Protein AF-A0A816H268-F1 (afdb_monomer_lite)

pLDDT: mean 86.26, std 14.84, range [37.56, 97.56]

Sequence (170 aa):
IVTIKHPSLVTYEQLYNDHSATLQCPCSQISISYEKFLNITYILHQVCTSDFVSPKWLTYLSSFDPTLVPSWTETPFSRDFRTIGASYFQFLATFCSLSQININNALNVFINTKFINDHVLPPSLFAQQTQAMIESFIDSTKNNFARTLDWIHITFTTSYFLIGRNINFL

Foldseek 3Di:
DDDDPPDDPVRVVVCCVVPVPPDFAFDPDQKDFLLVPDDDDDDADVCLVDPLLPPVNLVVLVPDDCVPPPVVQPDPPNPPCSQQVSVVSPVVNVLSVLLVVLLVVLVVVRRRDMDGHGTDDDPVVVVVVVVVSVVCSVVCSVVVVVVVVVVVLVVVVVDPPPVPRPPPDD

Radius of gyration: 26.91 Å; chains: 1; bounding box: 54×31×84 Å

Structure (mmCIF, N/CA/C/O backbone):
data_AF-A0A816H268-F1
#
_entry.id   AF-A0A816H268-F1
#
loop_
_atom_site.group_PDB
_atom_site.id
_atom_site.type_symbol
_atom_site.label_atom_id
_atom_site.label_alt_id
_atom_site.label_comp_id
_atom_site.label_asym_id
_atom_site.label_entity_id
_atom_site.label_seq_id
_atom_site.pdbx_PDB_ins_code
_atom_site.Cartn_x
_atom_site.Cartn_y
_atom_site.Cartn_z
_atom_site.occupancy
_atom_site.B_iso_or_equiv
_atom_site.auth_seq_id
_atom_site.auth_comp_id
_atom_site.auth_asym_id
_atom_site.auth_atom_id
_atom_site.pdbx_PDB_model_num
ATOM 1 N N . ILE A 1 1 ? -24.330 2.494 42.072 1.00 79.44 1 ILE A N 1
ATOM 2 C CA . ILE A 1 1 ? -23.418 2.270 40.925 1.00 79.44 1 ILE A CA 1
ATOM 3 C C . ILE A 1 1 ? -23.105 0.782 40.901 1.00 79.44 1 ILE A C 1
ATOM 5 O O . ILE A 1 1 ? -22.662 0.273 41.923 1.00 79.44 1 ILE A O 1
ATOM 9 N N . VAL A 1 2 ? -23.427 0.087 39.809 1.00 88.12 2 VAL A N 1
ATOM 10 C CA . VAL A 1 2 ? -23.103 -1.338 39.627 1.00 88.12 2 VAL A CA 1
ATOM 11 C C . VAL A 1 2 ? -21.850 -1.416 38.762 1.00 88.12 2 VAL A C 1
ATOM 13 O O . VAL A 1 2 ? -21.796 -0.773 37.718 1.00 88.12 2 VAL A O 1
ATOM 16 N N . THR A 1 3 ? -20.851 -2.185 39.193 1.00 92.19 3 THR A N 1
ATOM 17 C CA . THR A 1 3 ? -19.575 -2.330 38.480 1.00 92.19 3 THR A CA 1
ATOM 18 C C . THR A 1 3 ? -19.316 -3.801 38.198 1.00 92.19 3 THR A C 1
ATOM 20 O O . THR A 1 3 ? -19.272 -4.611 39.122 1.00 92.19 3 THR A O 1
ATOM 23 N N . ILE A 1 4 ? -19.096 -4.136 36.928 1.00 92.88 4 ILE A N 1
ATOM 24 C CA . ILE A 1 4 ? -18.739 -5.486 36.481 1.00 92.88 4 ILE A CA 1
ATOM 25 C C . ILE A 1 4 ? -17.270 -5.470 36.062 1.00 92.88 4 ILE A C 1
ATOM 27 O O . ILE A 1 4 ? -16.868 -4.666 35.224 1.00 92.88 4 ILE A O 1
ATOM 31 N N . LYS A 1 5 ? -16.450 -6.335 36.667 1.00 93.12 5 LYS A N 1
ATOM 32 C CA . LYS A 1 5 ? -15.020 -6.441 36.345 1.00 93.12 5 LYS A CA 1
ATOM 33 C C . LYS A 1 5 ? -14.812 -7.436 35.207 1.00 93.12 5 LYS A C 1
ATOM 35 O O . LYS A 1 5 ? -15.373 -8.524 35.264 1.00 93.12 5 LYS A O 1
ATOM 40 N N . HIS A 1 6 ? -13.981 -7.071 34.228 1.00 91.25 6 HIS A N 1
ATOM 41 C CA . HIS A 1 6 ? -13.628 -7.904 33.068 1.00 91.25 6 HIS A CA 1
ATOM 42 C C . HIS A 1 6 ? -14.851 -8.570 32.397 1.00 91.25 6 HIS A C 1
ATOM 44 O O . HIS A 1 6 ? -14.918 -9.799 32.338 1.00 91.25 6 HIS A O 1
ATOM 50 N N . PRO A 1 7 ? -15.848 -7.785 31.938 1.00 93.62 7 PRO A N 1
ATOM 51 C CA . PRO A 1 7 ? -17.033 -8.345 31.298 1.00 93.62 7 PRO A CA 1
ATOM 52 C C . PRO A 1 7 ? -16.656 -9.105 30.022 1.00 93.62 7 PRO A C 1
ATOM 54 O O . PRO A 1 7 ? -15.714 -8.740 29.317 1.00 93.62 7 PRO A O 1
ATOM 57 N N . SER A 1 8 ? -17.422 -10.149 29.704 1.00 94.62 8 SER A N 1
ATOM 58 C CA . SER A 1 8 ? -17.350 -10.770 28.379 1.00 94.62 8 SER A CA 1
ATOM 59 C C . SER A 1 8 ? -17.853 -9.797 27.306 1.00 94.62 8 SER A C 1
ATOM 61 O O . SER A 1 8 ? -18.624 -8.884 27.615 1.00 94.62 8 SER A O 1
ATOM 63 N N . LEU A 1 9 ? -17.475 -10.017 26.041 1.00 91.94 9 LEU A N 1
ATOM 64 C CA . LEU A 1 9 ? -17.989 -9.221 24.920 1.00 91.94 9 LEU A CA 1
ATOM 65 C C . LEU A 1 9 ? -19.526 -9.231 24.882 1.00 91.94 9 LEU A C 1
ATOM 67 O O . LEU A 1 9 ? -20.139 -8.175 24.794 1.00 91.94 9 LEU A O 1
ATOM 71 N N . VAL A 1 10 ? -20.141 -10.402 25.075 1.00 94.62 10 VAL A N 1
ATOM 72 C CA . VAL A 1 10 ? -21.606 -10.562 25.102 1.00 94.62 10 VAL A CA 1
ATOM 73 C C . VAL A 1 10 ? -22.241 -9.737 26.226 1.00 94.62 10 VAL A C 1
ATOM 75 O O . VAL A 1 10 ? -23.259 -9.084 26.021 1.00 94.62 10 VAL A O 1
ATOM 78 N N . THR A 1 11 ? -21.629 -9.723 27.415 1.00 94.69 11 THR A N 1
ATOM 79 C CA . THR A 1 11 ? -22.107 -8.911 28.547 1.00 94.69 11 THR A CA 1
ATOM 80 C C . THR A 1 11 ? -22.015 -7.417 28.240 1.00 94.69 11 THR A C 1
ATOM 82 O O . THR A 1 11 ? -22.936 -6.672 28.565 1.00 94.69 11 THR A O 1
ATOM 85 N N . TYR A 1 12 ? -20.920 -6.973 27.617 1.00 93.75 12 TYR A N 1
ATOM 86 C CA . TYR A 1 12 ? -20.774 -5.584 27.183 1.00 93.75 12 TYR A CA 1
ATOM 87 C C . TYR A 1 12 ? -21.839 -5.208 26.148 1.00 93.75 12 TYR A C 1
ATOM 89 O O . TYR A 1 12 ? -22.497 -4.188 26.315 1.00 93.75 12 TYR A O 1
ATOM 97 N N . GLU A 1 13 ? -22.048 -6.038 25.125 1.00 93.25 13 GLU A N 1
ATOM 98 C CA . GLU A 1 13 ? -23.026 -5.783 24.062 1.00 93.25 13 GLU A CA 1
ATOM 99 C C . GLU A 1 13 ? -24.454 -5.681 24.611 1.00 93.25 13 GLU A C 1
ATOM 101 O O . GLU A 1 13 ? -25.184 -4.759 24.254 1.00 93.25 13 GLU A O 1
ATOM 106 N N . GLN A 1 14 ? -24.836 -6.571 25.532 1.00 93.94 14 GLN A N 1
ATOM 107 C CA . GLN A 1 14 ? -26.131 -6.509 26.218 1.00 93.94 14 GLN A CA 1
ATOM 108 C C . GLN A 1 14 ? -26.300 -5.196 26.991 1.00 93.94 14 GLN A C 1
ATOM 110 O O . GLN A 1 14 ? -27.265 -4.467 26.776 1.00 93.94 14 GLN A O 1
AT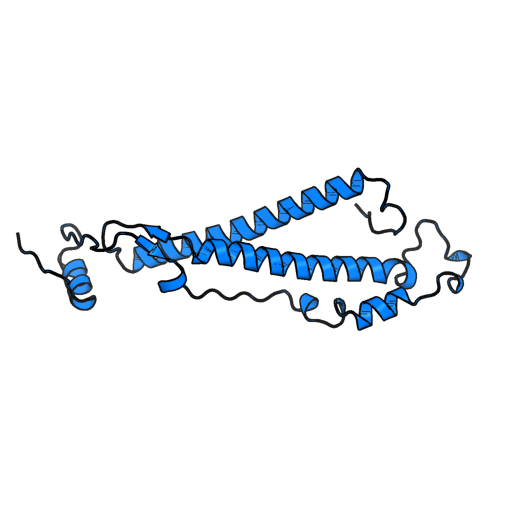OM 115 N N . LEU A 1 15 ? -25.325 -4.844 27.835 1.00 93.69 15 LEU A N 1
ATOM 116 C CA . LEU A 1 15 ? -25.373 -3.607 28.618 1.00 93.69 15 LEU A CA 1
ATOM 117 C C . LEU A 1 15 ? -25.347 -2.356 27.741 1.00 93.69 15 LEU A C 1
ATOM 119 O O . LEU A 1 15 ? -25.951 -1.347 28.094 1.00 93.69 15 LEU A O 1
ATOM 123 N N . TYR A 1 16 ? -24.635 -2.399 26.618 1.00 93.75 16 TYR A N 1
ATOM 124 C CA . TYR A 1 16 ? -24.585 -1.289 25.679 1.00 93.75 16 TYR A CA 1
ATOM 125 C C . TYR A 1 16 ? -25.948 -1.079 25.015 1.00 93.75 16 TYR A C 1
ATOM 127 O O . TYR A 1 16 ? -26.397 0.059 24.910 1.00 93.75 16 TYR A O 1
ATOM 135 N N . ASN A 1 17 ? -26.646 -2.155 24.643 1.00 92.81 17 ASN A N 1
ATOM 136 C CA . ASN A 1 17 ? -27.991 -2.062 24.076 1.00 92.81 17 ASN A CA 1
ATOM 137 C C . ASN A 1 17 ? -29.003 -1.476 25.073 1.00 92.81 17 ASN A C 1
ATOM 139 O O . ASN A 1 17 ? -29.806 -0.624 24.694 1.00 92.81 17 ASN A O 1
ATOM 143 N N . ASP A 1 18 ? -28.923 -1.871 26.345 1.00 93.88 18 ASP A N 1
ATOM 144 C CA . ASP A 1 18 ? -29.878 -1.436 27.371 1.00 93.88 18 ASP A CA 1
ATOM 145 C C . ASP A 1 18 ? -29.547 -0.048 27.955 1.00 93.88 18 ASP A C 1
ATOM 147 O O . ASP A 1 18 ? -30.437 0.683 28.405 1.00 93.88 18 ASP A O 1
ATOM 151 N N . HIS A 1 19 ? -28.262 0.332 27.977 1.00 93.56 19 HIS A N 1
ATOM 152 C CA . HIS A 1 19 ? -27.756 1.480 28.742 1.00 93.56 19 HIS A CA 1
ATOM 153 C C . HIS A 1 19 ? -26.695 2.322 28.004 1.00 93.56 19 HIS A C 1
ATOM 155 O O . HIS A 1 19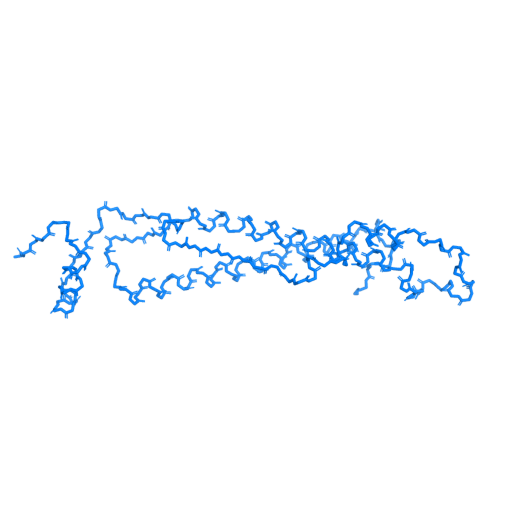 ? -25.867 2.966 28.650 1.00 93.56 19 HIS A O 1
ATOM 161 N N . SER A 1 20 ? -26.711 2.370 26.666 1.00 90.56 20 SER A N 1
ATOM 162 C CA . SER A 1 20 ? -25.698 3.064 25.837 1.00 90.56 20 SER A CA 1
ATOM 163 C C . SER A 1 20 ? -25.340 4.486 26.292 1.00 90.56 20 SER A C 1
ATOM 165 O O . SER A 1 20 ? -24.172 4.863 26.245 1.00 90.56 20 SER A O 1
ATOM 167 N N . ALA A 1 21 ? -26.318 5.274 26.753 1.00 90.50 21 ALA A N 1
ATOM 168 C CA . ALA A 1 21 ? -26.116 6.670 27.146 1.00 90.50 21 ALA A CA 1
ATOM 169 C C . ALA A 1 21 ? -25.343 6.852 28.468 1.00 90.50 21 ALA A C 1
ATOM 171 O O . ALA A 1 21 ? -24.804 7.929 28.719 1.00 90.50 21 ALA A O 1
ATOM 172 N N . THR A 1 22 ? -25.314 5.836 29.333 1.00 92.62 22 THR A N 1
ATOM 173 C CA . THR A 1 22 ? -24.726 5.924 30.683 1.00 92.62 22 THR A CA 1
ATOM 174 C C . THR A 1 22 ? -23.652 4.873 30.948 1.00 92.62 22 THR A C 1
ATOM 176 O O . THR A 1 22 ? -22.913 4.997 31.927 1.00 92.62 22 THR A O 1
ATOM 179 N N . LEU A 1 23 ? -23.534 3.856 30.090 1.00 93.31 23 LEU A N 1
ATOM 180 C CA . LEU A 1 23 ? -22.536 2.804 30.214 1.00 93.31 23 LEU A CA 1
ATOM 181 C C . LEU A 1 23 ? -21.121 3.368 30.043 1.00 93.31 23 LEU A C 1
ATOM 183 O O . LEU A 1 23 ? -20.805 4.021 29.054 1.00 93.31 23 LEU A O 1
ATOM 187 N N . GLN A 1 24 ? -20.248 3.043 30.994 1.00 93.88 24 GLN A N 1
ATOM 188 C CA . GLN A 1 24 ? -18.821 3.339 30.935 1.00 93.88 24 GLN A CA 1
ATOM 189 C C . GLN A 1 24 ? -18.046 2.028 31.018 1.00 93.88 24 GLN A C 1
ATOM 191 O O . GLN A 1 24 ? -18.194 1.271 31.979 1.00 93.88 24 GLN A O 1
ATOM 196 N N . CYS A 1 25 ? -17.223 1.752 30.008 1.00 93.56 25 CYS A N 1
ATOM 197 C CA . CYS A 1 25 ? -16.382 0.560 29.957 1.00 93.56 25 CYS A CA 1
ATOM 198 C C . CYS A 1 25 ? -14.933 0.975 29.667 1.00 93.56 25 CYS A C 1
ATOM 200 O O . CYS A 1 25 ? -14.524 0.968 28.507 1.00 93.56 25 CYS A O 1
ATOM 202 N N . PRO A 1 26 ? -14.176 1.417 30.686 1.00 94.75 26 PRO A N 1
ATOM 203 C CA . PRO A 1 26 ? -12.785 1.807 30.508 1.00 94.75 26 PRO A CA 1
ATOM 204 C C . PRO A 1 26 ? -11.912 0.588 30.189 1.00 94.75 26 PRO A C 1
ATOM 206 O O . PRO A 1 26 ? -12.060 -0.486 30.780 1.00 94.75 26 PRO A O 1
ATOM 209 N N . CYS A 1 27 ? -10.977 0.764 29.264 1.00 93.19 27 CYS A N 1
ATOM 210 C CA . CYS A 1 27 ? -10.027 -0.260 28.862 1.00 93.19 27 CYS A CA 1
ATOM 211 C C . CYS A 1 27 ? -8.939 -0.442 29.928 1.00 93.19 27 CYS A C 1
ATOM 213 O O . CYS A 1 27 ? -8.314 0.519 30.370 1.00 93.19 27 CYS A O 1
ATOM 215 N N . SER A 1 28 ? -8.624 -1.691 30.286 1.00 92.69 28 SER A N 1
ATOM 216 C CA . SER A 1 28 ? -7.431 -1.993 31.097 1.00 92.69 28 SER A CA 1
ATOM 217 C C . SER A 1 28 ? -6.130 -1.778 30.318 1.00 92.69 28 SER A C 1
ATOM 219 O O . SER A 1 28 ? -5.084 -1.516 30.904 1.00 92.69 28 SER A O 1
ATOM 221 N N . GLN A 1 29 ? -6.200 -1.898 28.992 1.00 92.94 29 GLN A N 1
ATOM 222 C CA . GLN A 1 29 ? -5.117 -1.624 28.059 1.00 92.94 29 GLN A CA 1
ATOM 223 C C . GLN A 1 29 ? -5.617 -0.612 27.030 1.00 92.94 29 GLN A C 1
ATOM 225 O O . GLN A 1 29 ? -6.428 -0.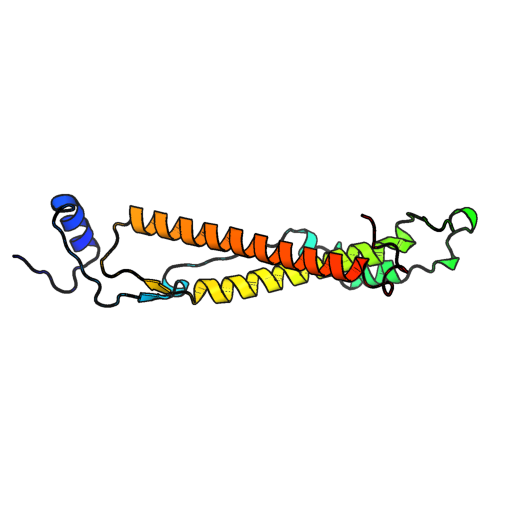945 26.173 1.00 92.94 29 GLN A O 1
ATOM 230 N N . ILE A 1 30 ? -5.112 0.618 27.106 1.00 94.94 30 ILE A N 1
ATOM 231 C CA . ILE A 1 30 ? -5.571 1.734 26.262 1.00 94.94 30 ILE A CA 1
ATOM 232 C C . ILE A 1 30 ? -4.993 1.719 24.844 1.00 94.94 30 ILE A C 1
ATOM 234 O O . ILE A 1 30 ? -5.278 2.611 24.053 1.00 94.94 30 ILE A O 1
ATOM 238 N N . SER A 1 31 ? -4.100 0.774 24.542 1.00 96.06 31 SER A N 1
ATOM 239 C CA . SER A 1 31 ? -3.332 0.785 23.304 1.00 96.06 31 SER A CA 1
ATOM 240 C C . SER A 1 31 ? -3.054 -0.617 22.774 1.00 96.06 31 SER A C 1
ATOM 242 O O . SER A 1 31 ? -2.520 -1.455 23.502 1.00 96.06 31 SER A O 1
ATOM 244 N N . ILE A 1 32 ? -3.373 -0.868 21.505 1.00 94.56 32 ILE A N 1
ATOM 245 C CA . ILE A 1 32 ? -3.179 -2.158 20.831 1.00 94.56 32 ILE A CA 1
ATOM 246 C C . ILE A 1 32 ? -2.597 -1.952 19.429 1.00 94.56 32 ILE A C 1
ATOM 248 O O . ILE A 1 32 ? -3.014 -1.058 18.704 1.00 94.56 32 ILE A O 1
ATOM 252 N N . SER A 1 33 ? -1.605 -2.760 19.053 1.00 95.56 33 SER A N 1
ATOM 253 C CA . SER A 1 33 ? -0.998 -2.727 17.714 1.00 95.56 33 SER A CA 1
ATOM 254 C C . SER A 1 33 ? -2.019 -3.131 16.644 1.00 95.56 33 SER A C 1
ATOM 256 O O . SER A 1 33 ? -2.785 -4.074 16.867 1.00 95.56 33 SER A O 1
ATOM 258 N N . TYR A 1 34 ? -2.027 -2.452 15.494 1.00 96.56 34 TYR A N 1
ATOM 259 C CA . TYR A 1 34 ? -2.916 -2.777 14.371 1.00 96.56 34 TYR A CA 1
ATOM 260 C C . TYR A 1 34 ? -2.748 -4.226 13.903 1.00 96.56 34 TYR A C 1
ATOM 262 O O . TYR A 1 34 ? -3.740 -4.885 13.604 1.00 96.56 34 TYR A O 1
ATOM 270 N N . GLU A 1 35 ? -1.531 -4.773 13.948 1.00 96.12 35 GLU A N 1
ATOM 271 C CA . GLU A 1 35 ? -1.240 -6.175 13.605 1.00 96.12 35 GLU A CA 1
ATOM 272 C C . GLU A 1 35 ? -2.075 -7.205 14.394 1.00 96.12 35 GLU A C 1
ATOM 274 O O . GLU A 1 35 ? -2.215 -8.350 13.973 1.00 96.12 35 GLU A O 1
ATOM 279 N N . LYS A 1 36 ? -2.602 -6.833 15.572 1.00 95.44 36 LYS A N 1
ATOM 280 C CA . LYS A 1 36 ? -3.367 -7.748 16.432 1.00 95.44 36 LYS A CA 1
ATOM 281 C C . LYS A 1 36 ? -4.799 -7.952 15.961 1.00 95.44 36 LYS A C 1
ATOM 283 O O . LYS A 1 36 ? -5.411 -8.940 16.356 1.00 95.44 36 LYS A O 1
ATOM 288 N N . PHE A 1 37 ? -5.335 -7.024 15.172 1.00 93.44 37 PHE A N 1
ATOM 289 C CA . PHE A 1 37 ? -6.732 -7.051 14.741 1.00 93.44 37 PHE A CA 1
ATOM 290 C C . PHE A 1 37 ? -6.925 -6.790 13.241 1.00 93.44 37 PHE A C 1
ATOM 292 O O . PHE A 1 37 ? -8.031 -6.974 12.740 1.00 93.44 37 PHE A O 1
ATOM 299 N N . LEU A 1 38 ? -5.872 -6.404 12.514 1.00 95.44 38 LEU A N 1
ATOM 300 C CA . LEU A 1 38 ? -5.880 -6.236 11.064 1.00 95.44 38 LEU A CA 1
ATOM 301 C C . LEU A 1 38 ? -5.012 -7.282 10.372 1.00 95.44 38 LEU A C 1
ATOM 303 O O . LEU A 1 38 ? -3.900 -7.578 10.799 1.00 95.44 38 LEU A O 1
ATOM 307 N N . ASN A 1 39 ? -5.508 -7.767 9.234 1.00 94.25 39 ASN A N 1
ATOM 308 C CA . ASN A 1 39 ? -4.743 -8.553 8.277 1.00 94.25 39 ASN A CA 1
ATOM 309 C C . ASN A 1 39 ? -4.898 -7.920 6.891 1.00 94.25 39 ASN A C 1
ATOM 311 O O . ASN A 1 39 ? -5.962 -8.010 6.279 1.00 94.25 39 ASN A O 1
ATOM 315 N N . ILE A 1 40 ? -3.849 -7.246 6.421 1.00 92.56 40 ILE A N 1
ATOM 316 C CA . ILE A 1 40 ? -3.851 -6.527 5.146 1.00 92.56 40 ILE A CA 1
ATOM 317 C C . ILE A 1 40 ? -2.919 -7.240 4.177 1.00 92.56 40 ILE A C 1
ATOM 319 O O . ILE A 1 40 ? -1.756 -7.498 4.480 1.00 92.56 40 ILE A O 1
ATOM 323 N N . THR A 1 41 ? -3.432 -7.504 2.981 1.00 94.62 41 THR A N 1
ATOM 324 C CA . THR A 1 41 ? -2.657 -8.014 1.850 1.00 94.62 41 THR A CA 1
ATOM 325 C C . THR A 1 41 ? -2.844 -7.085 0.657 1.00 94.62 41 THR A C 1
ATOM 327 O O . THR A 1 41 ? -3.831 -6.352 0.577 1.00 94.62 41 THR A O 1
ATOM 330 N N . TYR A 1 42 ? -1.881 -7.084 -0.260 1.00 94.94 42 TYR A N 1
ATOM 331 C CA . TYR A 1 42 ? -1.949 -6.297 -1.485 1.00 94.94 42 TYR A CA 1
ATOM 332 C C . TYR A 1 42 ? -1.593 -7.161 -2.688 1.00 94.94 42 TYR A C 1
ATOM 334 O O . TYR A 1 42 ? -0.907 -8.177 -2.572 1.00 94.94 42 TYR A O 1
ATOM 342 N N . ILE A 1 43 ? -2.052 -6.723 -3.855 1.00 95.81 43 ILE A N 1
ATOM 343 C CA . ILE A 1 43 ? -1.755 -7.349 -5.137 1.00 95.81 43 ILE A CA 1
ATOM 344 C C . ILE A 1 43 ? -1.216 -6.249 -6.046 1.00 95.81 43 ILE A C 1
ATOM 346 O O . ILE A 1 43 ? -1.822 -5.183 -6.171 1.00 95.81 43 ILE A O 1
ATOM 350 N N . LEU A 1 44 ? -0.054 -6.486 -6.652 1.00 95.25 44 LEU A N 1
ATOM 351 C CA . LEU A 1 44 ? 0.489 -5.587 -7.667 1.00 95.25 44 LEU A CA 1
ATOM 352 C C . LEU A 1 44 ? -0.255 -5.778 -8.989 1.00 95.25 44 LEU A C 1
ATOM 354 O O . LEU A 1 44 ? -0.831 -6.832 -9.253 1.00 95.25 44 LEU A O 1
ATOM 358 N N . HIS A 1 45 ? -0.202 -4.769 -9.855 1.00 95.56 45 HIS A N 1
ATOM 359 C CA . HIS A 1 45 ? -0.740 -4.903 -11.202 1.00 95.56 45 HIS A CA 1
ATOM 360 C C . HIS A 1 45 ? -0.085 -6.093 -11.924 1.00 95.56 45 HIS A C 1
ATOM 362 O O . HIS A 1 45 ? 1.131 -6.263 -11.853 1.00 95.56 45 HIS A O 1
ATOM 368 N N . GLN A 1 46 ? -0.872 -6.875 -12.669 1.00 97.19 46 GLN A N 1
ATOM 369 C CA . GLN A 1 46 ? -0.440 -8.108 -13.355 1.00 97.19 46 GLN A CA 1
ATOM 370 C C . GLN A 1 46 ? 0.808 -7.946 -14.240 1.00 97.19 46 GLN A C 1
ATOM 372 O O . GLN A 1 46 ? 1.562 -8.887 -14.459 1.00 97.19 46 GLN A O 1
ATOM 377 N N . VAL A 1 47 ? 1.062 -6.730 -14.729 1.00 97.00 47 VAL A N 1
ATOM 378 C CA . VAL A 1 47 ? 2.264 -6.419 -15.511 1.00 97.00 47 VAL A CA 1
ATOM 379 C C . VAL A 1 47 ? 3.556 -6.641 -14.714 1.00 97.00 47 VAL A C 1
ATOM 381 O O . VAL A 1 47 ? 4.556 -7.072 -15.280 1.00 97.00 47 VAL A O 1
ATOM 384 N N . CYS A 1 48 ? 3.518 -6.426 -13.397 1.00 97.00 48 CYS A N 1
ATOM 385 C CA . CYS A 1 48 ? 4.658 -6.562 -12.494 1.00 97.00 48 CYS A CA 1
ATOM 386 C C . CYS A 1 48 ? 5.051 -8.014 -12.207 1.00 97.00 48 CYS A C 1
ATOM 388 O O . CYS A 1 48 ? 6.104 -8.252 -11.624 1.00 97.00 48 CYS A O 1
ATOM 390 N N . THR A 1 49 ? 4.228 -8.979 -12.614 1.00 95.88 49 THR A N 1
ATOM 391 C CA . THR A 1 49 ? 4.525 -10.416 -12.541 1.00 95.88 49 THR A CA 1
ATOM 392 C C . THR A 1 49 ? 4.582 -11.066 -13.925 1.00 95.88 49 THR A C 1
ATOM 394 O O . THR A 1 49 ? 4.704 -12.284 -14.027 1.00 95.88 49 THR A O 1
ATOM 397 N N . SER A 1 50 ? 4.489 -10.268 -14.991 1.00 97.00 50 SER A N 1
ATOM 398 C CA . SER A 1 50 ? 4.525 -10.737 -16.376 1.00 97.00 50 SER A CA 1
ATOM 399 C C . SER A 1 50 ? 5.950 -10.812 -16.931 1.00 97.00 50 SER A C 1
ATOM 401 O O . SER A 1 50 ? 6.883 -10.213 -16.389 1.00 97.00 50 SER A O 1
ATOM 403 N N . ASP A 1 51 ? 6.108 -11.464 -18.084 1.00 96.25 51 ASP A N 1
ATOM 404 C CA . ASP A 1 51 ? 7.391 -11.535 -18.790 1.00 96.25 51 ASP A CA 1
ATOM 405 C C . ASP A 1 51 ? 7.957 -10.155 -19.152 1.00 96.25 51 ASP A C 1
ATOM 407 O O . ASP A 1 51 ? 9.173 -10.016 -19.270 1.00 96.25 51 ASP A O 1
ATOM 411 N N . PHE A 1 52 ? 7.117 -9.121 -19.253 1.00 94.75 52 PHE A N 1
ATOM 412 C CA . PHE A 1 52 ? 7.522 -7.757 -19.602 1.00 94.75 52 PHE A CA 1
ATOM 413 C C . PHE A 1 52 ? 8.488 -7.103 -18.611 1.00 94.75 52 PHE A C 1
ATOM 415 O O . PHE A 1 52 ? 9.206 -6.179 -18.984 1.00 94.75 52 PHE A O 1
ATOM 422 N N . VAL A 1 53 ? 8.531 -7.575 -17.367 1.00 96.12 53 VAL A N 1
ATOM 423 C CA . VAL A 1 53 ? 9.493 -7.105 -16.358 1.00 96.12 53 VAL A CA 1
ATOM 424 C C . VAL A 1 53 ? 10.558 -8.156 -16.039 1.00 96.12 53 VAL A C 1
ATOM 426 O O . VAL A 1 53 ? 11.379 -7.961 -15.145 1.00 96.12 53 VAL A O 1
ATOM 429 N N . SER A 1 54 ? 10.555 -9.281 -16.761 1.00 96.00 54 SER A N 1
ATOM 430 C CA . SER A 1 54 ? 11.497 -10.371 -16.528 1.00 96.00 54 SER A CA 1
ATOM 431 C C . SER A 1 54 ? 12.902 -10.017 -17.030 1.00 96.00 54 SER A C 1
ATOM 433 O O . SER A 1 54 ? 13.046 -9.393 -18.087 1.00 96.00 54 SER A O 1
ATOM 435 N N . PRO A 1 55 ? 13.966 -10.500 -16.359 1.00 94.25 55 PRO A N 1
ATOM 436 C CA . PRO A 1 55 ? 15.332 -10.333 -16.850 1.00 94.25 55 PRO A CA 1
ATOM 437 C C . PRO A 1 55 ? 15.515 -10.867 -18.275 1.00 94.25 55 PRO A C 1
ATOM 439 O O . PRO A 1 55 ? 16.184 -10.237 -19.084 1.00 94.25 55 PRO A O 1
ATOM 442 N N . LYS A 1 56 ? 14.862 -11.988 -18.614 1.00 95.56 56 LYS A N 1
ATOM 443 C CA . LYS A 1 56 ? 14.936 -12.607 -19.945 1.00 95.56 56 LYS A CA 1
ATOM 444 C C . LYS A 1 56 ? 14.444 -11.664 -21.046 1.00 95.56 56 LYS A C 1
ATOM 446 O O . LYS A 1 56 ? 15.111 -11.526 -22.069 1.00 95.56 56 LYS A O 1
ATOM 451 N N . TRP A 1 57 ? 13.295 -11.023 -20.843 1.00 94.38 57 TRP A N 1
ATOM 452 C CA . TRP A 1 57 ? 12.735 -10.068 -21.800 1.00 94.38 57 TRP A CA 1
ATOM 453 C C . TRP A 1 57 ? 13.611 -8.824 -21.944 1.00 94.38 57 TRP A C 1
ATOM 455 O O . TRP A 1 57 ? 13.900 -8.393 -23.060 1.00 94.38 57 TRP A O 1
ATOM 465 N N . LEU A 1 58 ? 14.092 -8.291 -20.820 1.00 91.38 58 LEU A N 1
ATOM 466 C CA . LEU A 1 58 ? 14.974 -7.126 -20.811 1.00 91.38 58 LEU A CA 1
ATOM 467 C C . LEU A 1 58 ? 16.290 -7.414 -21.544 1.00 91.38 58 LEU A C 1
ATOM 469 O O . LEU A 1 58 ? 16.706 -6.621 -22.387 1.00 91.38 58 LEU A O 1
ATOM 473 N N . THR A 1 59 ? 16.905 -8.577 -21.296 1.00 93.12 59 THR A N 1
ATOM 474 C CA . THR A 1 59 ? 18.110 -9.012 -22.011 1.00 93.12 59 THR A CA 1
ATOM 475 C C . THR A 1 59 ? 17.843 -9.166 -23.505 1.00 93.12 59 THR A C 1
ATOM 477 O O . THR A 1 59 ? 18.613 -8.642 -24.306 1.00 93.12 59 THR A O 1
ATOM 480 N N . TYR A 1 60 ? 16.733 -9.807 -23.886 1.00 92.62 60 TYR A N 1
ATOM 481 C CA . TYR A 1 60 ? 16.340 -9.952 -25.289 1.00 92.62 60 TYR A CA 1
ATOM 482 C C . TYR A 1 60 ? 16.234 -8.594 -25.996 1.00 92.62 60 TYR A C 1
ATOM 484 O O . TYR A 1 60 ? 16.881 -8.391 -27.022 1.00 92.62 60 TYR A O 1
ATOM 492 N N . LEU A 1 61 ? 15.509 -7.633 -25.418 1.00 89.00 61 LEU A N 1
ATOM 493 C CA . LEU A 1 61 ? 15.375 -6.297 -26.005 1.00 89.00 61 LEU A CA 1
ATOM 494 C C . LEU A 1 61 ? 16.706 -5.537 -26.058 1.00 89.00 61 LEU A C 1
ATOM 496 O O . LEU A 1 61 ? 16.964 -4.825 -27.022 1.00 89.00 61 LEU A O 1
ATOM 500 N N . SER A 1 62 ? 17.566 -5.698 -25.050 1.00 86.62 62 SER A N 1
ATOM 501 C CA . SER A 1 62 ? 18.883 -5.046 -25.015 1.00 86.62 62 SER A CA 1
ATOM 502 C C . SER A 1 62 ? 19.911 -5.638 -25.986 1.00 86.62 62 SER A C 1
ATOM 504 O O . SER A 1 62 ? 20.943 -5.016 -26.214 1.00 86.62 62 SER A O 1
ATOM 506 N N . SER A 1 63 ? 19.646 -6.825 -26.545 1.00 88.75 63 SER A N 1
ATOM 507 C CA . SER A 1 63 ? 20.559 -7.518 -27.467 1.00 88.75 63 SER A CA 1
ATOM 508 C C . SER A 1 63 ? 20.465 -7.032 -28.914 1.00 88.75 63 SER A C 1
ATOM 510 O O . SER A 1 63 ? 21.226 -7.482 -29.767 1.00 88.75 63 SER A O 1
ATOM 512 N N . PHE A 1 64 ? 19.524 -6.129 -29.197 1.00 84.19 64 PHE A N 1
ATOM 513 C CA . PHE A 1 64 ? 19.358 -5.556 -30.520 1.00 84.19 64 PHE A CA 1
ATOM 514 C C . PHE A 1 64 ? 20.583 -4.721 -30.908 1.00 84.19 64 PHE A C 1
ATOM 516 O O . PHE A 1 64 ? 20.946 -3.783 -30.201 1.00 84.19 64 PHE A O 1
ATOM 523 N N . ASP A 1 65 ? 21.192 -5.056 -32.045 1.00 82.88 65 ASP A N 1
ATOM 524 C CA . ASP A 1 65 ? 22.284 -4.289 -32.635 1.00 82.88 65 ASP A CA 1
ATOM 525 C C . ASP A 1 65 ? 21.713 -3.095 -33.426 1.00 82.88 65 ASP A C 1
ATOM 527 O O . ASP A 1 65 ? 21.076 -3.301 -34.467 1.00 82.88 65 ASP A O 1
ATOM 531 N N . PRO A 1 66 ? 21.928 -1.844 -32.970 1.00 73.38 66 PRO A N 1
ATOM 532 C CA . PRO A 1 66 ? 21.407 -0.660 -33.646 1.00 73.38 66 PRO A CA 1
ATOM 533 C C . PRO A 1 66 ? 21.957 -0.479 -35.062 1.00 73.38 66 PRO A C 1
ATOM 535 O O . PRO A 1 66 ? 21.313 0.181 -35.866 1.00 73.38 66 PRO A O 1
ATOM 538 N N . THR A 1 67 ? 23.103 -1.080 -35.399 1.00 75.50 67 THR A N 1
ATOM 539 C CA . THR A 1 67 ? 23.700 -0.981 -36.744 1.00 75.50 67 THR A CA 1
ATOM 540 C C . THR A 1 67 ? 22.915 -1.754 -37.809 1.00 75.50 67 THR A C 1
ATOM 542 O O . THR A 1 67 ? 23.102 -1.536 -39.004 1.00 75.50 67 THR A O 1
ATOM 545 N N . LEU A 1 68 ? 21.994 -2.628 -37.386 1.00 78.31 68 LEU A N 1
ATOM 546 C CA . LEU A 1 68 ? 21.060 -3.336 -38.266 1.00 78.31 68 LEU A CA 1
ATOM 547 C C . LEU A 1 68 ? 19.842 -2.480 -38.644 1.00 78.31 68 LEU A C 1
ATOM 549 O O . LEU A 1 68 ? 19.022 -2.893 -39.469 1.00 78.31 68 LEU A O 1
ATOM 553 N N . VAL A 1 69 ? 19.692 -1.304 -38.029 1.00 73.75 69 VAL A N 1
ATOM 554 C CA . VAL A 1 69 ? 18.650 -0.334 -38.356 1.00 73.75 69 VAL A CA 1
ATOM 555 C C . VAL A 1 69 ? 19.066 0.396 -39.634 1.00 73.75 69 VAL A C 1
ATOM 557 O O . VAL A 1 69 ? 20.145 0.981 -39.677 1.00 73.75 69 VAL A O 1
ATOM 560 N N . PRO A 1 70 ? 18.251 0.383 -40.702 1.00 71.88 70 PRO A N 1
ATOM 561 C CA . PRO A 1 70 ? 18.605 1.096 -41.919 1.00 71.88 70 PRO A CA 1
ATOM 562 C C . PRO A 1 70 ? 18.830 2.598 -41.668 1.00 71.88 70 PRO A C 1
ATOM 564 O O . PRO A 1 70 ? 18.054 3.225 -40.951 1.00 71.88 70 PRO A O 1
ATOM 567 N N . SER A 1 71 ? 19.828 3.210 -42.307 1.00 69.50 71 SER A N 1
ATOM 568 C CA . SER A 1 71 ? 20.226 4.615 -42.066 1.00 69.50 71 SER A CA 1
ATOM 569 C C . SER A 1 71 ? 19.097 5.648 -42.230 1.00 69.50 71 SER A C 1
ATOM 571 O O . SER A 1 71 ? 19.030 6.643 -41.522 1.00 69.50 71 SER A O 1
ATOM 573 N N . TRP A 1 72 ? 18.126 5.391 -43.104 1.00 63.47 72 TRP A N 1
ATOM 574 C CA . TRP A 1 72 ? 16.906 6.196 -43.278 1.00 63.47 72 TRP A CA 1
ATOM 575 C C . TRP A 1 72 ? 15.938 6.158 -42.079 1.00 63.47 72 TRP A C 1
ATOM 577 O O . TRP A 1 72 ? 15.010 6.962 -42.011 1.00 63.47 72 TRP A O 1
ATOM 587 N N . THR A 1 73 ? 16.168 5.264 -41.116 1.00 59.25 73 THR A N 1
ATOM 588 C CA . THR A 1 73 ? 15.484 5.211 -39.813 1.00 59.25 73 THR A CA 1
ATOM 589 C C . THR A 1 73 ? 16.345 5.737 -38.655 1.00 59.25 73 THR A C 1
ATOM 591 O O . THR A 1 73 ? 15.826 5.898 -37.547 1.00 59.25 73 THR A O 1
ATOM 594 N N . GLU A 1 74 ? 17.609 6.109 -38.908 1.00 57.38 74 GLU A N 1
ATOM 595 C CA . GLU A 1 74 ? 18.491 6.852 -37.991 1.00 57.38 74 GLU A CA 1
ATOM 596 C C . GLU A 1 74 ? 18.106 8.339 -37.959 1.00 57.38 74 GLU A C 1
ATOM 598 O O . GLU A 1 74 ? 18.876 9.240 -38.282 1.00 57.38 74 GLU A O 1
ATOM 603 N N . THR A 1 75 ? 16.866 8.626 -37.579 1.00 57.25 75 THR A N 1
ATOM 604 C CA . THR A 1 75 ? 16.532 9.989 -37.163 1.00 57.25 75 THR A CA 1
ATOM 605 C C . THR A 1 75 ? 16.918 10.159 -35.691 1.00 57.25 75 THR A C 1
ATOM 607 O O . THR A 1 75 ? 16.802 9.199 -34.922 1.00 57.25 75 THR A O 1
ATOM 610 N N . PRO A 1 76 ? 17.283 11.376 -35.242 1.00 53.16 76 PRO A N 1
ATOM 611 C CA . PRO A 1 76 ? 17.445 11.691 -33.816 1.00 53.16 76 PRO A CA 1
ATOM 612 C C . PRO A 1 76 ? 16.212 11.337 -32.960 1.00 53.16 76 PRO A C 1
ATOM 614 O O . PRO A 1 76 ? 16.298 11.279 -31.740 1.00 53.16 76 PRO A O 1
ATOM 617 N N . PHE A 1 77 ? 15.070 11.083 -33.611 1.00 54.53 77 PHE A N 1
ATOM 618 C CA . PHE A 1 77 ? 13.774 10.759 -33.027 1.00 54.53 77 PHE A CA 1
ATOM 619 C C . PHE A 1 77 ? 13.264 9.377 -33.451 1.00 54.53 77 PHE A C 1
ATOM 621 O O . PHE A 1 77 ? 12.050 9.182 -33.542 1.00 54.53 77 PHE A O 1
ATOM 628 N N . SER A 1 78 ? 14.154 8.427 -33.754 1.00 61.22 78 SER A N 1
ATOM 629 C CA . SER A 1 78 ? 13.739 7.072 -34.116 1.00 61.22 78 SER A CA 1
ATOM 630 C C . SER A 1 78 ? 12.911 6.461 -32.982 1.00 61.22 78 SER A C 1
ATOM 632 O O . SER A 1 78 ? 13.441 6.037 -31.958 1.00 61.22 78 SER A O 1
ATOM 634 N N . ARG A 1 79 ? 11.584 6.429 -33.164 1.00 64.81 79 ARG A N 1
ATOM 635 C CA . ARG A 1 79 ? 10.618 5.757 -32.276 1.00 64.81 79 ARG A CA 1
ATOM 636 C C . ARG A 1 79 ? 10.584 4.252 -32.531 1.00 64.81 79 ARG A C 1
ATOM 638 O O . ARG A 1 79 ? 9.576 3.600 -32.262 1.00 64.81 79 ARG A O 1
ATOM 645 N N . ASP A 1 80 ? 11.650 3.714 -33.115 1.00 75.75 80 ASP A N 1
ATOM 646 C CA . ASP A 1 80 ? 11.758 2.294 -33.356 1.00 75.75 80 ASP A CA 1
ATOM 647 C C . ASP A 1 80 ? 11.745 1.578 -32.011 1.00 75.75 80 ASP A C 1
ATOM 649 O O . ASP A 1 80 ? 12.620 1.751 -31.164 1.00 75.75 80 ASP A O 1
ATOM 653 N N . PHE A 1 81 ? 10.718 0.767 -31.802 1.00 80.56 81 PHE A N 1
ATOM 654 C CA . PHE A 1 81 ? 10.561 0.009 -30.576 1.00 80.56 81 PHE A CA 1
ATOM 655 C C . PHE A 1 81 ? 11.815 -0.812 -30.234 1.00 80.56 81 PHE A C 1
ATOM 657 O O . PHE A 1 81 ? 12.128 -0.993 -29.062 1.00 80.56 81 PHE A O 1
ATOM 664 N N . ARG A 1 82 ? 12.561 -1.277 -31.239 1.00 79.38 82 ARG A N 1
ATOM 665 C CA . ARG A 1 82 ? 13.777 -2.075 -31.045 1.00 79.38 82 ARG A CA 1
ATOM 666 C C . ARG A 1 82 ? 14.909 -1.269 -30.411 1.00 79.38 82 ARG A C 1
ATOM 668 O O . ARG A 1 82 ? 15.728 -1.846 -29.707 1.00 79.38 82 ARG A O 1
ATOM 675 N N . THR A 1 83 ? 14.941 0.049 -30.610 1.00 76.12 83 THR A N 1
ATOM 676 C CA . THR A 1 83 ? 15.979 0.926 -30.048 1.00 76.12 83 THR A CA 1
ATOM 677 C C . THR A 1 83 ? 15.594 1.476 -28.675 1.00 76.12 83 THR A C 1
ATOM 679 O O . THR A 1 83 ? 16.465 1.644 -27.824 1.00 76.12 83 THR A O 1
ATOM 682 N N . ILE A 1 84 ? 14.302 1.719 -28.423 1.00 77.31 84 ILE A N 1
ATOM 683 C CA . ILE A 1 84 ? 13.829 2.336 -27.168 1.00 77.31 84 ILE A CA 1
ATOM 684 C C . ILE A 1 84 ? 13.220 1.337 -26.176 1.00 77.31 84 ILE A C 1
ATOM 686 O O . ILE A 1 84 ? 13.229 1.573 -24.967 1.00 77.31 84 ILE A O 1
ATOM 690 N N . GLY A 1 85 ? 12.698 0.208 -26.656 1.00 83.88 85 GLY A N 1
ATOM 691 C CA . GLY A 1 85 ? 11.865 -0.715 -25.885 1.00 83.88 85 GLY A CA 1
ATOM 692 C C . GLY A 1 85 ? 12.549 -1.224 -24.621 1.00 83.88 85 GLY A C 1
ATOM 693 O O . GLY A 1 85 ? 11.938 -1.208 -23.555 1.00 83.88 85 GLY A O 1
ATOM 694 N N . ALA A 1 86 ? 13.834 -1.585 -24.703 1.00 86.31 86 ALA A N 1
ATOM 695 C CA . ALA A 1 86 ? 14.606 -2.039 -23.545 1.00 86.31 86 ALA A CA 1
ATOM 696 C C . ALA A 1 86 ? 14.552 -1.031 -22.384 1.00 86.31 86 ALA A C 1
ATOM 698 O O . ALA A 1 86 ? 14.364 -1.418 -21.234 1.00 86.31 86 ALA A O 1
ATOM 699 N N . SER A 1 87 ? 14.654 0.266 -22.678 1.00 81.94 87 SER A N 1
ATOM 700 C CA . SER A 1 87 ? 14.627 1.316 -21.661 1.00 81.94 87 SER A CA 1
ATOM 701 C C . SER A 1 87 ? 13.230 1.541 -21.074 1.00 81.94 87 SER A C 1
ATOM 703 O O . SER A 1 87 ? 13.112 1.710 -19.862 1.00 81.94 87 SER A O 1
ATOM 705 N N . TYR A 1 88 ? 12.170 1.458 -21.883 1.00 86.12 88 TYR A N 1
ATOM 706 C CA . TYR A 1 88 ? 10.788 1.542 -21.389 1.00 86.12 88 TYR A CA 1
ATOM 707 C C . TYR A 1 88 ? 10.414 0.355 -20.492 1.00 86.12 88 TYR A C 1
ATOM 709 O O . TYR A 1 88 ? 9.836 0.545 -19.421 1.00 86.12 88 TYR A O 1
ATOM 717 N N . PHE A 1 89 ? 10.771 -0.870 -20.884 1.00 91.62 89 PHE A N 1
ATOM 718 C CA . PHE A 1 89 ? 10.508 -2.049 -20.055 1.00 91.62 89 PHE A CA 1
ATOM 719 C C . PHE A 1 89 ? 11.398 -2.091 -18.811 1.00 91.62 89 PHE A C 1
ATOM 721 O O . PHE A 1 89 ? 10.937 -2.516 -17.754 1.00 91.62 89 PHE A O 1
ATOM 728 N N . GLN A 1 90 ? 12.631 -1.581 -18.886 1.00 90.00 90 GLN A N 1
ATOM 729 C CA . GLN A 1 90 ? 13.466 -1.403 -17.700 1.00 90.00 90 GLN A CA 1
ATOM 730 C C . GLN A 1 90 ? 12.837 -0.402 -16.726 1.00 90.00 90 GLN A C 1
ATOM 732 O O . GLN A 1 90 ? 12.815 -0.656 -15.523 1.00 90.00 90 GLN A O 1
ATOM 737 N N . PHE A 1 91 ? 12.294 0.712 -17.227 1.00 88.12 91 PHE A N 1
ATOM 738 C CA . PHE A 1 91 ? 11.560 1.670 -16.403 1.00 88.12 91 PHE A CA 1
ATOM 739 C C . PHE A 1 91 ? 10.342 1.018 -15.739 1.00 88.12 91 PHE A C 1
ATOM 741 O O . PHE A 1 91 ? 10.159 1.157 -14.532 1.00 88.12 91 PHE A O 1
ATOM 748 N N . LEU A 1 92 ? 9.557 0.244 -16.493 1.00 92.12 92 LEU A N 1
ATOM 749 C CA . LEU A 1 92 ? 8.414 -0.502 -15.968 1.00 92.12 92 LEU A CA 1
ATOM 750 C C . LEU A 1 92 ? 8.818 -1.504 -14.873 1.00 92.12 92 LEU A C 1
ATOM 752 O O . LEU A 1 92 ? 8.178 -1.554 -13.823 1.00 92.12 92 LEU A O 1
ATOM 756 N N . ALA A 1 93 ? 9.893 -2.268 -15.083 1.00 94.31 93 ALA A N 1
ATOM 757 C CA . ALA A 1 93 ? 10.414 -3.209 -14.092 1.00 94.31 93 ALA A CA 1
ATOM 758 C C . ALA A 1 93 ? 10.841 -2.490 -12.804 1.00 94.31 93 ALA A C 1
ATOM 760 O O . ALA A 1 93 ? 10.471 -2.900 -11.700 1.00 94.31 93 ALA A O 1
ATOM 761 N N . THR A 1 94 ? 11.549 -1.366 -12.942 1.00 91.44 94 THR A N 1
ATOM 762 C CA . THR A 1 94 ? 11.932 -0.516 -11.811 1.00 91.44 94 THR A CA 1
ATOM 763 C C . THR A 1 94 ? 10.704 0.043 -11.092 1.00 91.44 94 THR A C 1
ATOM 765 O O . THR A 1 94 ? 10.635 -0.027 -9.868 1.00 91.44 94 THR A O 1
ATOM 768 N N . PHE A 1 95 ? 9.704 0.540 -11.823 1.00 91.25 95 PHE A N 1
ATOM 769 C CA . PHE A 1 95 ? 8.460 1.055 -11.250 1.00 91.25 95 PHE A CA 1
ATOM 770 C C . PHE A 1 95 ? 7.727 -0.012 -10.427 1.00 91.25 95 PHE A C 1
ATOM 772 O O . PHE A 1 95 ? 7.294 0.259 -9.305 1.00 91.25 95 PHE A O 1
ATOM 779 N N . CYS A 1 96 ? 7.633 -1.237 -10.944 1.00 95.69 96 CYS A N 1
ATOM 780 C CA . CYS A 1 96 ? 7.054 -2.372 -10.231 1.00 95.69 96 CYS A CA 1
ATOM 781 C C . CYS A 1 96 ? 7.815 -2.695 -8.937 1.00 95.69 96 CYS A C 1
ATOM 783 O O . CYS A 1 96 ? 7.197 -2.814 -7.877 1.00 95.69 96 CYS A O 1
ATOM 785 N N . SER A 1 97 ? 9.149 -2.760 -8.996 1.00 95.19 97 SER A N 1
ATOM 786 C CA . SER A 1 97 ? 9.985 -3.001 -7.813 1.00 95.19 97 SER A CA 1
ATOM 787 C C . SER A 1 97 ? 9.832 -1.894 -6.767 1.00 95.19 97 SER A C 1
ATOM 789 O O . SER A 1 97 ? 9.694 -2.180 -5.578 1.00 95.19 97 SER A O 1
ATOM 791 N N . LEU A 1 98 ? 9.845 -0.628 -7.190 1.00 93.31 98 LEU A N 1
ATOM 792 C CA . LEU A 1 98 ? 9.699 0.513 -6.287 1.00 93.31 98 LEU A CA 1
ATOM 793 C C . LEU A 1 98 ? 8.305 0.560 -5.659 1.00 93.31 98 LEU A C 1
ATOM 795 O O . LEU A 1 98 ? 8.192 0.836 -4.467 1.00 93.31 98 LEU A O 1
ATOM 799 N N . SER A 1 99 ? 7.261 0.228 -6.422 1.00 94.62 99 SER A N 1
ATOM 800 C CA . SER A 1 99 ? 5.892 0.127 -5.904 1.00 94.62 99 SER A CA 1
ATOM 801 C C . SER A 1 99 ? 5.802 -0.924 -4.797 1.00 94.62 99 SER A C 1
ATOM 803 O O . SER A 1 99 ? 5.242 -0.657 -3.735 1.00 94.62 99 SER A O 1
ATOM 805 N N . GLN A 1 100 ? 6.403 -2.099 -5.011 1.00 96.62 100 GLN A N 1
ATOM 806 C CA . GLN A 1 100 ? 6.426 -3.176 -4.023 1.00 96.62 100 GLN A CA 1
ATOM 807 C C . GLN A 1 100 ? 7.144 -2.759 -2.735 1.00 96.62 100 GLN A C 1
ATOM 809 O O . GLN A 1 100 ? 6.619 -2.946 -1.638 1.00 96.62 100 GLN A O 1
ATOM 814 N N . ILE A 1 101 ? 8.334 -2.167 -2.864 1.00 95.56 101 ILE A N 1
ATOM 815 C CA . ILE A 1 101 ? 9.120 -1.683 -1.724 1.00 95.56 101 ILE A CA 1
ATOM 816 C C . ILE A 1 101 ? 8.345 -0.603 -0.963 1.00 95.56 101 ILE A C 1
ATOM 818 O O . ILE A 1 101 ? 8.262 -0.661 0.262 1.00 95.56 101 ILE A O 1
ATOM 822 N N . ASN A 1 102 ? 7.740 0.350 -1.675 1.00 95.50 102 ASN A N 1
ATOM 823 C CA . ASN A 1 102 ? 6.947 1.417 -1.075 1.00 95.50 102 ASN A CA 1
ATOM 824 C C . ASN A 1 102 ? 5.769 0.863 -0.263 1.00 95.50 102 ASN A C 1
ATOM 826 O O . ASN A 1 102 ? 5.600 1.238 0.896 1.00 95.50 102 ASN A O 1
ATOM 830 N N . ILE A 1 103 ? 4.996 -0.066 -0.838 1.00 96.81 103 ILE A N 1
ATOM 831 C CA . ILE A 1 103 ? 3.858 -0.683 -0.145 1.00 96.81 103 ILE A CA 1
ATOM 832 C C . ILE A 1 103 ? 4.334 -1.492 1.065 1.00 96.81 103 ILE A C 1
ATOM 834 O O . ILE A 1 103 ? 3.764 -1.343 2.140 1.00 96.81 103 ILE A O 1
ATOM 838 N N . ASN A 1 104 ? 5.396 -2.295 0.935 1.00 97.12 104 ASN A N 1
ATOM 839 C CA . ASN A 1 104 ? 5.944 -3.069 2.054 1.00 97.12 104 ASN A CA 1
ATOM 840 C C . ASN A 1 104 ? 6.403 -2.168 3.209 1.00 97.12 104 ASN A C 1
ATOM 842 O O . ASN A 1 104 ? 6.095 -2.441 4.367 1.00 97.12 104 ASN A O 1
ATOM 846 N N . ASN A 1 105 ? 7.111 -1.080 2.903 1.00 96.38 105 ASN A N 1
ATOM 847 C CA . ASN A 1 105 ? 7.584 -0.135 3.912 1.00 96.38 105 ASN A CA 1
ATOM 848 C C . ASN A 1 105 ? 6.417 0.571 4.605 1.00 96.38 105 ASN A C 1
ATOM 850 O O . ASN A 1 105 ? 6.381 0.638 5.834 1.00 96.38 105 ASN A O 1
ATOM 854 N N . ALA A 1 106 ? 5.448 1.061 3.830 1.00 96.75 106 ALA A N 1
ATOM 855 C CA . ALA A 1 106 ? 4.267 1.713 4.375 1.00 96.75 106 ALA A CA 1
ATOM 856 C C . ALA A 1 106 ? 3.449 0.743 5.240 1.00 96.75 106 ALA A C 1
ATOM 858 O O . ALA A 1 106 ? 3.032 1.104 6.340 1.00 96.75 106 ALA A O 1
ATOM 859 N N . LEU A 1 107 ? 3.261 -0.497 4.779 1.00 97.19 107 LEU A N 1
ATOM 860 C CA . LEU A 1 107 ? 2.524 -1.524 5.508 1.00 97.19 107 LEU A CA 1
ATOM 861 C C . LEU A 1 107 ? 3.215 -1.873 6.827 1.00 97.19 107 LEU A C 1
ATOM 863 O O . LEU A 1 107 ? 2.546 -1.929 7.852 1.00 97.19 107 LEU A O 1
ATOM 867 N N . ASN A 1 108 ? 4.542 -2.033 6.824 1.00 96.19 108 ASN A N 1
ATOM 868 C CA . ASN A 1 1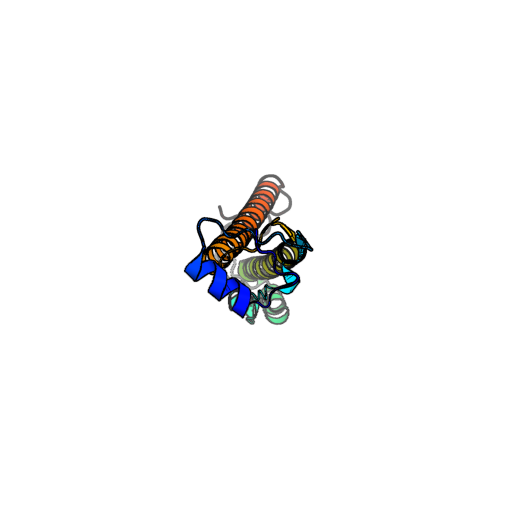08 ? 5.317 -2.275 8.041 1.00 96.19 108 ASN A CA 1
ATOM 869 C C . ASN A 1 108 ? 5.123 -1.156 9.072 1.00 96.19 108 ASN A C 1
ATOM 871 O O . ASN A 1 108 ? 4.947 -1.440 10.253 1.00 96.19 108 ASN A O 1
ATOM 875 N N . VAL A 1 109 ? 5.112 0.111 8.652 1.00 96.12 109 VAL A N 1
ATOM 876 C CA . VAL A 1 109 ? 4.830 1.233 9.565 1.00 96.12 109 VAL A CA 1
ATOM 877 C C . VAL A 1 109 ? 3.382 1.185 10.058 1.00 96.12 109 VAL A C 1
ATOM 879 O O . VAL A 1 109 ? 3.124 1.338 11.252 1.00 96.12 109 VAL A O 1
ATOM 882 N N . PHE A 1 110 ? 2.436 0.932 9.154 1.00 96.88 110 PHE A N 1
ATOM 883 C CA . PHE A 1 110 ? 1.013 0.906 9.466 1.00 96.88 110 PHE A CA 1
ATOM 884 C C . PHE A 1 110 ? 0.662 -0.178 10.490 1.00 96.88 110 PHE A C 1
ATOM 886 O O . PHE A 1 110 ? 0.089 0.139 11.526 1.00 96.88 110 PHE A O 1
ATOM 893 N N . ILE A 1 111 ? 1.056 -1.435 10.273 1.00 95.88 111 ILE A N 1
ATOM 894 C CA . ILE A 1 111 ? 0.694 -2.541 11.179 1.00 95.88 111 ILE A CA 1
ATOM 895 C C . ILE A 1 111 ? 1.308 -2.401 12.580 1.00 95.88 111 ILE A C 1
ATOM 897 O O . ILE A 1 111 ? 0.723 -2.888 13.541 1.00 95.88 111 ILE A O 1
ATOM 901 N N . ASN A 1 112 ? 2.451 -1.714 12.698 1.00 95.69 112 ASN A N 1
ATOM 902 C CA . ASN A 1 112 ? 3.111 -1.417 13.975 1.00 95.69 112 ASN A CA 1
ATOM 903 C C . ASN A 1 112 ? 2.553 -0.158 14.665 1.00 95.69 112 ASN A C 1
ATOM 905 O O . ASN A 1 112 ? 2.927 0.154 15.800 1.00 95.69 112 ASN A O 1
ATOM 909 N N . THR A 1 113 ? 1.672 0.586 13.992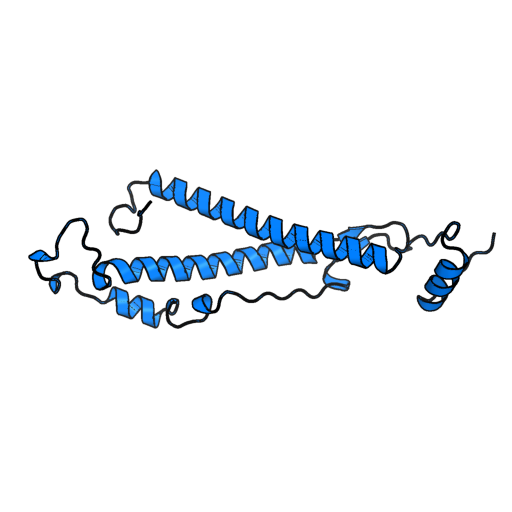 1.00 96.38 113 THR A N 1
ATOM 910 C CA . THR A 1 113 ? 0.970 1.721 14.591 1.00 96.38 113 THR A CA 1
ATOM 911 C C . THR A 1 113 ? -0.039 1.208 15.614 1.00 96.38 113 THR A C 1
ATOM 913 O O . THR A 1 113 ? -0.611 0.125 15.477 1.00 96.38 113 THR A O 1
ATOM 916 N N . LYS A 1 114 ? -0.232 1.972 16.692 1.00 96.06 114 LYS A N 1
ATOM 917 C CA . LYS A 1 114 ? -1.118 1.579 17.784 1.00 96.06 114 LYS A CA 1
ATOM 918 C C . LYS A 1 114 ? -2.463 2.280 17.679 1.00 96.06 114 LYS A C 1
ATOM 920 O O . LYS A 1 114 ? -2.522 3.502 17.584 1.00 96.06 114 LYS A O 1
ATOM 925 N N . PHE A 1 115 ? -3.526 1.501 17.814 1.00 95.50 115 PHE A N 1
ATOM 926 C CA . PHE A 1 115 ? -4.860 1.992 18.107 1.00 95.50 115 PHE A CA 1
ATOM 927 C C . PHE A 1 115 ? -4.913 2.423 19.565 1.00 95.50 115 PHE A C 1
ATOM 929 O O . PHE A 1 115 ? -4.498 1.650 20.430 1.00 95.50 115 PHE A O 1
ATOM 936 N N . ILE A 1 116 ? -5.381 3.639 19.838 1.00 95.19 116 ILE A N 1
ATOM 937 C CA . ILE A 1 116 ? -5.446 4.196 21.191 1.00 95.19 116 ILE A CA 1
ATOM 938 C C . ILE A 1 116 ? -6.893 4.559 21.488 1.00 95.19 116 ILE A C 1
ATOM 940 O O . ILE A 1 116 ? -7.464 5.402 20.802 1.00 95.19 116 ILE A O 1
ATOM 944 N N . ASN A 1 117 ? -7.466 3.942 22.518 1.00 94.75 117 ASN A N 1
ATOM 945 C CA . ASN A 1 117 ? -8.754 4.348 23.061 1.00 94.75 117 ASN A CA 1
ATOM 946 C C . ASN A 1 117 ? -8.832 3.994 24.545 1.00 94.75 117 ASN A C 1
ATOM 948 O O . ASN A 1 117 ? -8.384 2.929 24.971 1.00 94.75 117 ASN A O 1
ATOM 952 N N . ASP A 1 118 ? -9.400 4.888 25.340 1.00 95.25 118 ASP A N 1
ATOM 953 C CA . ASP A 1 118 ? -9.516 4.732 26.788 1.00 95.25 118 ASP A CA 1
ATOM 954 C C . ASP A 1 118 ? -10.770 3.950 27.208 1.00 95.25 118 ASP A C 1
ATOM 956 O O . ASP A 1 118 ? -10.810 3.411 28.313 1.00 95.25 118 ASP A O 1
ATOM 960 N N . HIS A 1 119 ? -11.751 3.818 26.314 1.00 94.12 119 HIS A N 1
ATOM 961 C CA . HIS A 1 119 ? -12.982 3.060 26.525 1.00 94.12 119 HIS A CA 1
ATOM 962 C C . HIS A 1 119 ? -13.176 1.970 25.465 1.00 94.12 119 HIS A C 1
ATOM 964 O O . HIS A 1 119 ? -12.535 1.953 24.416 1.00 94.12 119 HIS A O 1
ATOM 970 N N . VAL A 1 120 ? -14.076 1.028 25.710 1.00 92.94 120 VAL A N 1
ATOM 971 C CA . VAL A 1 120 ? -14.494 0.088 24.667 1.00 92.94 120 VAL A CA 1
ATOM 972 C C . VAL A 1 120 ? -15.358 0.832 23.652 1.00 92.94 120 VAL A C 1
ATOM 974 O O . VAL A 1 120 ? -16.329 1.496 24.021 1.00 92.94 120 VAL A O 1
ATOM 977 N N . LEU A 1 121 ? -15.002 0.718 22.372 1.00 92.44 121 LEU A N 1
ATOM 978 C CA . LEU A 1 121 ? -15.795 1.283 21.287 1.00 92.44 121 LEU A CA 1
ATOM 979 C C . LEU A 1 121 ? -16.944 0.348 20.899 1.00 92.44 121 LEU A C 1
ATOM 981 O O . LEU A 1 121 ? -16.737 -0.864 20.807 1.00 92.44 121 LEU A O 1
ATOM 985 N N . PRO A 1 122 ? -18.121 0.904 20.567 1.00 91.19 122 PRO A N 1
ATOM 986 C CA . PRO A 1 122 ? -19.177 0.148 19.912 1.00 91.19 122 PRO A CA 1
ATOM 987 C C . PRO A 1 122 ? -18.678 -0.443 18.583 1.00 91.19 122 PRO A C 1
ATOM 989 O O . PRO A 1 122 ? -17.904 0.225 17.886 1.00 91.19 122 PRO A O 1
ATOM 992 N N . PRO A 1 123 ? -19.156 -1.632 18.167 1.00 90.00 123 PRO A N 1
ATOM 993 C CA . PRO A 1 123 ? -18.690 -2.291 16.944 1.00 90.00 123 PRO A CA 1
ATOM 994 C C . PRO A 1 123 ? -18.767 -1.415 15.686 1.00 90.00 123 PRO A C 1
ATOM 996 O O . PRO A 1 123 ? -17.847 -1.420 14.871 1.00 90.00 123 PRO A O 1
ATOM 999 N N . SER A 1 124 ? -19.830 -0.617 15.545 1.00 91.94 124 SER A N 1
ATOM 1000 C CA . SER A 1 124 ? -20.015 0.296 14.410 1.00 91.94 124 SER A CA 1
ATOM 1001 C C . SER A 1 124 ? -18.959 1.401 14.366 1.00 91.94 124 SER A C 1
ATOM 1003 O O . SER A 1 124 ? -18.388 1.671 13.311 1.00 91.94 124 SER A O 1
ATOM 1005 N N . LEU A 1 125 ? -18.662 2.013 15.515 1.00 93.56 125 LEU A N 1
ATOM 1006 C CA . LEU A 1 125 ? -17.665 3.072 15.622 1.00 93.56 125 LEU A CA 1
ATOM 1007 C C . LEU A 1 125 ? -16.249 2.518 15.440 1.00 93.56 125 LEU A C 1
ATOM 1009 O O . LEU A 1 125 ? -15.439 3.128 14.746 1.00 93.56 125 LEU A O 1
ATOM 1013 N N . PHE A 1 126 ? -15.963 1.339 16.000 1.00 94.06 126 PHE A N 1
ATOM 1014 C CA . PHE A 1 126 ? -14.696 0.647 15.776 1.00 94.06 126 PHE A CA 1
ATOM 1015 C C . PHE A 1 126 ? -14.477 0.336 14.289 1.00 94.06 126 PHE A C 1
ATOM 1017 O O . PHE A 1 126 ? -13.409 0.634 13.753 1.00 94.06 126 PHE A O 1
ATOM 1024 N N . ALA A 1 127 ? -15.493 -0.192 13.599 1.00 94.94 127 ALA A N 1
ATOM 1025 C CA . ALA A 1 127 ? -15.434 -0.455 12.163 1.00 94.94 127 ALA A CA 1
ATOM 1026 C C . ALA A 1 127 ? -15.230 0.832 11.347 1.00 94.94 127 ALA A C 1
ATOM 1028 O O . ALA A 1 127 ? -14.382 0.861 10.458 1.00 94.94 127 ALA A O 1
ATOM 1029 N N . GLN A 1 128 ? -15.947 1.912 11.678 1.00 96.88 128 GLN A N 1
ATOM 1030 C CA . GLN A 1 128 ? -15.814 3.199 10.993 1.00 96.88 128 GLN A CA 1
ATOM 1031 C C . GLN A 1 128 ? -14.412 3.795 11.153 1.00 96.88 128 GLN A C 1
ATOM 1033 O O . GLN A 1 128 ? -13.804 4.215 10.169 1.00 96.88 128 GLN A O 1
ATOM 1038 N N . GLN A 1 129 ? -13.879 3.813 12.377 1.00 96.00 129 GLN A N 1
ATOM 1039 C CA . GLN A 1 129 ? -12.524 4.304 12.622 1.00 96.00 129 GLN A CA 1
ATOM 1040 C C . GLN A 1 129 ? -11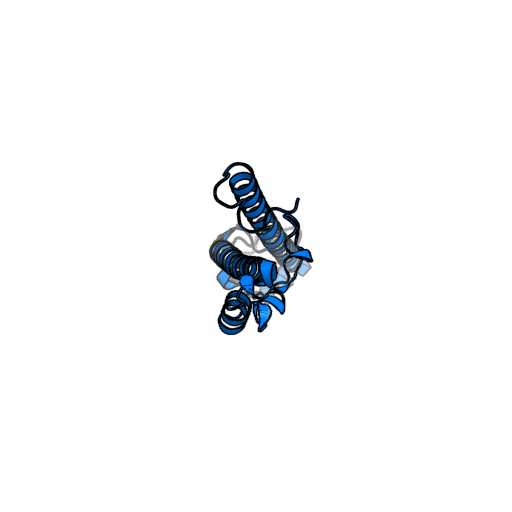.495 3.426 11.910 1.00 96.00 129 GLN A C 1
ATOM 1042 O O . GLN A 1 129 ? -10.574 3.942 11.286 1.00 96.00 129 GLN A O 1
ATOM 1047 N N . THR A 1 130 ? -11.682 2.104 11.937 1.00 95.44 130 THR A N 1
ATOM 1048 C CA . THR A 1 130 ? -10.807 1.148 11.247 1.00 95.44 130 THR A CA 1
ATOM 1049 C C . THR A 1 130 ? -10.771 1.384 9.747 1.00 95.44 130 THR A C 1
ATOM 1051 O O . THR A 1 130 ? -9.691 1.461 9.163 1.00 95.44 130 THR A O 1
ATOM 1054 N N . GLN A 1 131 ? -11.934 1.587 9.135 1.00 96.12 131 GLN A N 1
ATOM 1055 C CA . GLN A 1 131 ? -12.037 1.895 7.719 1.00 96.12 131 GLN A CA 1
ATOM 1056 C C . GLN A 1 131 ? -11.337 3.218 7.375 1.00 96.12 131 GLN A C 1
ATOM 1058 O O . GLN A 1 131 ? -10.525 3.254 6.453 1.00 96.12 131 GLN A O 1
ATOM 1063 N N . ALA A 1 132 ? -11.561 4.274 8.162 1.00 96.69 132 ALA A N 1
ATOM 1064 C CA . ALA A 1 132 ? -10.909 5.567 7.948 1.00 96.69 132 ALA A CA 1
ATOM 1065 C C . ALA A 1 132 ? -9.374 5.483 8.075 1.00 96.69 132 ALA A C 1
ATOM 1067 O O . ALA A 1 132 ? -8.641 6.118 7.315 1.00 96.69 132 ALA A O 1
ATOM 1068 N N . MET A 1 133 ? -8.870 4.668 9.009 1.00 95.81 133 MET A N 1
ATOM 1069 C CA . MET A 1 133 ? -7.433 4.411 9.161 1.00 95.81 133 MET A CA 1
ATOM 1070 C C . MET A 1 133 ? -6.851 3.691 7.936 1.00 95.81 133 MET A C 1
ATOM 1072 O O . MET A 1 133 ? -5.774 4.062 7.469 1.00 95.81 133 MET A O 1
ATOM 1076 N N . ILE A 1 134 ? -7.562 2.697 7.393 1.00 96.62 134 ILE A N 1
ATOM 1077 C CA . ILE A 1 134 ? -7.156 1.967 6.181 1.00 96.62 134 ILE A CA 1
ATOM 1078 C C . ILE A 1 134 ? -7.164 2.892 4.957 1.00 96.62 134 ILE A C 1
ATOM 1080 O O . ILE A 1 134 ? -6.219 2.878 4.171 1.00 96.62 134 ILE A O 1
ATOM 1084 N N . GLU A 1 135 ? -8.191 3.723 4.799 1.00 97.31 135 GLU A N 1
ATOM 1085 C CA . GLU A 1 135 ? -8.283 4.697 3.704 1.00 97.31 135 GLU A CA 1
ATOM 1086 C C . GLU A 1 135 ? -7.140 5.713 3.764 1.00 97.31 135 GLU A C 1
ATOM 1088 O O . GLU A 1 135 ? -6.438 5.922 2.774 1.00 97.31 135 GLU A O 1
ATOM 1093 N N . SER A 1 136 ? -6.860 6.255 4.952 1.00 96.94 136 SER A N 1
ATOM 1094 C CA . SER A 1 136 ? -5.725 7.155 5.165 1.00 96.94 136 SER A CA 1
ATOM 1095 C C . SER A 1 136 ? -4.382 6.485 4.846 1.00 96.94 136 SER A C 1
ATOM 1097 O O . SER A 1 136 ? -3.505 7.096 4.226 1.00 96.94 136 SER A O 1
ATOM 1099 N N . PHE A 1 137 ? -4.216 5.209 5.206 1.00 96.88 137 PHE A N 1
ATOM 1100 C CA . PHE A 1 137 ? -3.047 4.416 4.828 1.00 96.88 137 PHE A CA 1
ATOM 1101 C C . PHE A 1 137 ? -2.910 4.280 3.306 1.00 96.88 137 PHE A C 1
ATOM 1103 O O . PHE A 1 137 ? -1.827 4.516 2.764 1.00 96.88 137 PHE A O 1
ATOM 1110 N N . ILE A 1 138 ? -3.995 3.953 2.603 1.00 96.94 138 ILE A N 1
ATOM 1111 C CA . ILE A 1 138 ? -4.000 3.820 1.142 1.00 96.94 138 ILE A CA 1
ATOM 1112 C C . ILE A 1 138 ? -3.616 5.150 0.481 1.00 96.94 138 ILE A C 1
ATOM 1114 O O . ILE A 1 138 ? -2.733 5.181 -0.381 1.00 96.94 138 ILE A O 1
ATOM 1118 N N . ASP A 1 139 ? -4.240 6.250 0.894 1.00 97.56 139 ASP A N 1
ATOM 1119 C CA . ASP A 1 139 ? -4.023 7.562 0.287 1.00 97.56 139 ASP A CA 1
ATOM 1120 C C . ASP A 1 139 ? -2.628 8.109 0.579 1.00 97.56 139 ASP A C 1
ATOM 1122 O O . ASP A 1 139 ? -1.947 8.596 -0.326 1.00 97.56 139 ASP A O 1
ATOM 1126 N N . SER A 1 140 ? -2.149 7.987 1.818 1.00 96.62 140 SER A N 1
ATOM 1127 C CA . SER A 1 140 ? -0.787 8.401 2.171 1.00 96.62 140 SER A CA 1
ATOM 1128 C C . SER A 1 140 ? 0.268 7.586 1.420 1.00 96.62 140 SER A C 1
ATOM 1130 O O . SER A 1 140 ? 1.222 8.165 0.901 1.00 96.62 140 SER A O 1
ATOM 1132 N N . THR A 1 141 ? 0.069 6.274 1.270 1.00 96.38 141 THR A N 1
ATOM 1133 C CA . THR A 1 141 ? 0.978 5.396 0.516 1.00 96.38 141 THR A CA 1
ATOM 1134 C C . THR A 1 141 ? 1.061 5.800 -0.956 1.00 96.38 141 THR A C 1
ATOM 1136 O O . THR A 1 141 ? 2.163 5.883 -1.506 1.00 96.38 141 THR A O 1
ATOM 1139 N N . LYS A 1 142 ? -0.082 6.102 -1.589 1.00 95.19 142 LYS A N 1
ATOM 1140 C CA . LYS A 1 142 ? -0.142 6.588 -2.979 1.00 95.19 142 LYS A CA 1
ATOM 1141 C C . LYS A 1 142 ? 0.525 7.953 -3.131 1.00 95.19 142 LYS A C 1
ATOM 1143 O O . LYS A 1 142 ? 1.372 8.129 -4.003 1.00 95.19 142 LYS A O 1
ATOM 1148 N N . ASN A 1 143 ? 0.168 8.904 -2.271 1.00 94.88 143 ASN A N 1
ATOM 1149 C CA . ASN A 1 143 ? 0.660 10.279 -2.347 1.00 94.88 143 ASN A CA 1
ATOM 1150 C C . ASN A 1 143 ? 2.166 10.369 -2.087 1.00 94.88 143 ASN A C 1
ATOM 1152 O O . ASN A 1 143 ? 2.865 11.117 -2.767 1.00 94.88 143 ASN A O 1
ATOM 1156 N N . ASN A 1 144 ? 2.685 9.593 -1.134 1.00 91.12 144 ASN A N 1
ATOM 1157 C CA . ASN A 1 144 ? 4.120 9.541 -0.869 1.00 91.12 144 ASN A CA 1
ATOM 1158 C C . ASN A 1 144 ? 4.881 8.965 -2.066 1.00 91.12 144 ASN A C 1
ATOM 1160 O O . ASN A 1 144 ? 5.896 9.531 -2.461 1.00 91.12 144 ASN A O 1
ATOM 1164 N N . PHE A 1 145 ? 4.356 7.908 -2.692 1.00 92.50 145 PHE A N 1
ATOM 1165 C CA . PHE A 1 145 ? 4.971 7.333 -3.883 1.00 92.50 145 PHE A CA 1
ATOM 1166 C C . PHE A 1 145 ? 4.969 8.295 -5.073 1.00 92.50 145 PHE A C 1
ATOM 1168 O O . PHE A 1 145 ? 6.001 8.465 -5.718 1.00 92.50 145 PHE A O 1
ATOM 1175 N N . ALA A 1 146 ? 3.843 8.969 -5.329 1.00 92.06 146 ALA A N 1
ATOM 1176 C CA . ALA A 1 146 ? 3.739 9.979 -6.381 1.00 92.06 146 ALA A CA 1
ATOM 1177 C C . ALA A 1 146 ? 4.779 11.093 -6.190 1.00 92.06 146 ALA A C 1
ATOM 1179 O O . ALA A 1 146 ? 5.536 11.389 -7.108 1.00 92.06 146 ALA A O 1
ATOM 1180 N N . ARG A 1 147 ? 4.924 11.609 -4.962 1.00 88.44 147 ARG A N 1
ATOM 1181 C CA . ARG A 1 147 ? 5.962 12.600 -4.634 1.00 88.44 147 ARG A CA 1
ATOM 1182 C C . ARG A 1 147 ? 7.370 12.070 -4.895 1.00 88.44 147 ARG A C 1
ATOM 1184 O O . ARG A 1 147 ? 8.205 12.802 -5.416 1.00 88.44 147 ARG A O 1
ATOM 1191 N N . THR A 1 148 ? 7.663 10.818 -4.537 1.00 86.44 148 THR A N 1
ATOM 1192 C CA . THR A 1 148 ? 8.966 10.203 -4.838 1.00 86.44 148 THR A CA 1
ATOM 1193 C C . THR A 1 148 ? 9.223 10.141 -6.344 1.00 86.44 148 THR A C 1
ATOM 1195 O O . THR A 1 148 ? 10.333 10.445 -6.776 1.00 86.44 148 THR A O 1
ATOM 1198 N N . LEU A 1 149 ? 8.216 9.800 -7.151 1.00 85.06 149 LEU A N 1
ATOM 1199 C CA . LEU A 1 149 ? 8.334 9.792 -8.611 1.00 85.06 149 LEU A CA 1
ATOM 1200 C C . LEU A 1 149 ? 8.541 11.196 -9.188 1.00 85.06 149 LEU A C 1
ATOM 1202 O O . LEU A 1 149 ? 9.387 11.356 -10.066 1.00 85.06 149 LEU A O 1
ATOM 1206 N N . ASP A 1 150 ? 7.847 12.206 -8.665 1.00 85.88 150 ASP A N 1
ATOM 1207 C CA . ASP A 1 150 ? 8.029 13.602 -9.078 1.00 85.88 150 ASP A CA 1
ATOM 1208 C C . ASP A 1 150 ? 9.471 14.070 -8.826 1.00 85.88 150 ASP A C 1
ATOM 1210 O O . ASP A 1 150 ? 10.105 14.654 -9.704 1.00 85.88 150 ASP A O 1
ATOM 1214 N N . TRP A 1 151 ? 10.042 13.744 -7.660 1.00 79.94 151 TRP A N 1
ATOM 1215 C CA . TRP A 1 151 ? 11.444 14.047 -7.346 1.00 79.94 151 TRP A CA 1
ATOM 1216 C C . TRP A 1 151 ? 12.427 13.354 -8.288 1.00 79.94 151 TRP A C 1
ATOM 1218 O O . TRP A 1 151 ? 13.401 13.967 -8.736 1.00 79.94 151 TRP A O 1
ATOM 1228 N N . ILE A 1 152 ? 12.170 12.085 -8.605 1.00 77.81 152 ILE A N 1
ATOM 1229 C CA . ILE A 1 152 ? 12.966 11.324 -9.568 1.00 77.81 152 ILE A CA 1
ATOM 1230 C C . ILE A 1 152 ? 12.905 12.003 -10.945 1.00 77.81 152 ILE A C 1
ATOM 1232 O O . ILE A 1 152 ? 13.946 12.234 -11.561 1.00 77.81 152 ILE A O 1
ATOM 1236 N N . HIS A 1 153 ? 11.713 12.396 -11.400 1.00 73.62 153 HIS A N 1
ATOM 1237 C CA . HIS A 1 153 ? 11.529 13.090 -12.672 1.00 73.62 153 HIS A CA 1
ATOM 1238 C C . HIS A 1 153 ? 12.270 14.436 -12.717 1.00 73.62 153 HIS A C 1
ATOM 1240 O O . HIS A 1 153 ? 13.024 14.683 -13.656 1.00 73.62 153 HIS A O 1
ATOM 1246 N N . ILE A 1 154 ? 12.137 15.273 -11.681 1.00 73.62 154 ILE A N 1
ATOM 1247 C CA . ILE A 1 154 ? 12.850 16.560 -11.575 1.00 73.62 154 ILE A CA 1
ATOM 1248 C C . ILE A 1 154 ? 14.370 16.355 -11.612 1.00 73.62 154 ILE A C 1
ATOM 1250 O O . ILE A 1 154 ? 15.101 17.107 -12.257 1.00 73.62 154 ILE A O 1
ATOM 1254 N N . THR A 1 155 ? 14.872 15.314 -10.948 1.00 66.62 155 THR A N 1
ATOM 1255 C CA . THR A 1 155 ? 16.308 15.003 -10.945 1.00 66.62 155 THR A CA 1
ATOM 1256 C C . THR A 1 155 ? 16.791 14.607 -12.343 1.00 66.62 155 THR A C 1
ATOM 1258 O O . THR A 1 155 ? 17.876 15.014 -12.760 1.00 66.62 155 THR A O 1
ATOM 1261 N N . PHE A 1 156 ? 15.988 13.864 -13.109 1.00 65.31 156 PHE A N 1
ATOM 1262 C CA . PHE A 1 156 ? 16.334 13.459 -14.474 1.00 65.31 156 PHE A CA 1
ATOM 1263 C C . PHE A 1 156 ? 16.228 14.576 -15.514 1.00 65.31 156 PHE A C 1
ATOM 1265 O O . PHE A 1 156 ? 17.000 14.572 -16.471 1.00 65.31 156 PHE A O 1
ATOM 1272 N N . THR A 1 157 ? 15.324 15.541 -15.341 1.00 60.28 157 THR A N 1
ATOM 1273 C CA . THR A 1 157 ? 15.231 16.703 -16.243 1.00 60.28 157 THR A CA 1
ATOM 1274 C C . THR A 1 157 ? 16.334 17.729 -15.984 1.00 60.28 157 THR A C 1
ATOM 1276 O O . THR A 1 157 ? 16.773 18.408 -16.908 1.00 60.28 157 THR A O 1
ATOM 1279 N N . THR A 1 158 ? 16.831 17.815 -14.748 1.00 56.97 158 THR A N 1
ATOM 1280 C CA . THR A 1 158 ? 17.924 18.727 -14.365 1.00 56.97 158 THR A CA 1
ATOM 1281 C C . THR A 1 158 ? 19.319 18.137 -14.599 1.00 56.97 158 THR A C 1
ATOM 1283 O O . THR A 1 158 ? 20.278 18.880 -14.817 1.00 56.97 158 THR A O 1
ATOM 1286 N N . SER A 1 159 ? 19.447 16.806 -14.610 1.00 52.00 159 SER A N 1
ATOM 1287 C CA . SER A 1 159 ? 20.712 16.100 -14.830 1.00 52.00 159 SER A CA 1
ATOM 1288 C C . SER A 1 159 ? 20.858 15.682 -16.296 1.00 52.00 159 SER A C 1
ATOM 1290 O O . SER A 1 159 ? 20.286 14.683 -16.725 1.00 52.00 159 SER A O 1
ATOM 1292 N N . TYR A 1 160 ? 21.704 16.375 -17.066 1.00 49.19 160 TYR A N 1
ATOM 1293 C CA . TYR A 1 160 ? 21.978 16.067 -18.486 1.00 49.19 160 TYR A CA 1
ATOM 1294 C C . TYR A 1 160 ? 22.541 14.649 -18.756 1.00 49.19 160 TYR A C 1
ATOM 1296 O O . TYR A 1 160 ? 22.683 14.238 -19.906 1.00 49.19 160 TYR A O 1
ATOM 1304 N N . PHE A 1 161 ? 22.852 13.878 -17.711 1.00 45.50 161 PHE A N 1
ATOM 1305 C CA . PHE A 1 161 ? 23.542 12.588 -17.768 1.00 45.50 161 PHE A CA 1
ATOM 1306 C C . PHE A 1 161 ? 22.721 11.441 -18.399 1.00 45.50 161 PHE A C 1
ATOM 1308 O O . PHE A 1 161 ? 23.304 10.471 -18.875 1.00 45.50 161 PHE A O 1
ATOM 1315 N N . LEU A 1 162 ? 21.384 11.532 -18.449 1.00 45.38 162 LEU A N 1
ATOM 1316 C CA . LEU A 1 162 ? 20.506 10.453 -18.953 1.00 45.38 162 LEU A CA 1
ATOM 1317 C C . LEU A 1 162 ? 19.738 10.795 -20.240 1.00 45.38 162 LEU A C 1
ATOM 1319 O O . LEU A 1 162 ? 18.958 9.983 -20.738 1.00 45.38 162 LEU A O 1
ATOM 1323 N N . ILE A 1 163 ? 20.023 11.956 -20.833 1.00 48.12 163 ILE A N 1
ATOM 1324 C CA . ILE A 1 163 ? 19.399 12.432 -22.079 1.00 48.12 163 ILE A CA 1
ATOM 1325 C C . ILE A 1 163 ? 19.742 11.518 -23.278 1.00 48.12 163 ILE A C 1
ATOM 1327 O O . ILE A 1 163 ? 19.010 11.474 -24.261 1.00 48.12 163 ILE A O 1
ATOM 1331 N N . GLY A 1 164 ? 20.799 10.703 -23.181 1.00 44.84 164 GLY A N 1
ATOM 1332 C CA . GLY A 1 164 ? 21.289 9.848 -24.269 1.00 44.84 164 GLY A CA 1
ATOM 1333 C C . GLY A 1 164 ? 20.490 8.571 -24.585 1.00 44.84 164 GLY A C 1
ATOM 1334 O O . GLY A 1 164 ? 20.965 7.782 -25.396 1.00 44.84 164 GLY A O 1
ATOM 1335 N N . ARG A 1 165 ? 19.329 8.308 -23.957 1.00 48.66 165 ARG A N 1
ATOM 1336 C CA . ARG A 1 165 ? 18.559 7.053 -24.163 1.00 48.66 165 ARG A CA 1
ATOM 1337 C C . ARG A 1 165 ? 17.072 7.204 -24.506 1.00 48.66 165 ARG A C 1
ATOM 1339 O O . ARG A 1 165 ? 16.336 6.235 -24.356 1.00 48.66 165 ARG A O 1
ATOM 1346 N N . ASN A 1 166 ? 16.606 8.362 -24.985 1.00 51.75 166 ASN A N 1
ATOM 1347 C CA . ASN A 1 166 ? 15.202 8.517 -25.423 1.00 51.75 166 ASN A CA 1
ATOM 1348 C C . ASN A 1 166 ? 14.163 8.097 -24.348 1.00 51.75 166 ASN A C 1
ATOM 1350 O O . ASN A 1 166 ? 13.113 7.551 -24.668 1.00 51.75 166 ASN A O 1
ATOM 1354 N N . ILE A 1 167 ? 14.461 8.314 -23.060 1.00 49.31 167 ILE A N 1
ATOM 1355 C CA . ILE A 1 167 ? 13.527 8.067 -21.938 1.00 49.31 167 ILE A CA 1
ATOM 1356 C C . ILE A 1 167 ? 12.934 9.350 -21.349 1.00 49.31 167 ILE A C 1
ATOM 1358 O O . ILE A 1 167 ? 12.002 9.285 -20.553 1.00 49.31 167 ILE A O 1
ATOM 1362 N N . ASN A 1 168 ? 13.427 10.514 -21.772 1.00 47.59 168 ASN A N 1
ATOM 1363 C CA . ASN A 1 168 ? 12.833 11.803 -21.442 1.00 47.59 168 ASN A CA 1
ATOM 1364 C C . ASN A 1 168 ? 11.828 12.171 -22.537 1.00 47.59 168 ASN A C 1
ATOM 1366 O O . ASN A 1 168 ? 12.170 12.857 -23.495 1.00 47.59 168 ASN A O 1
ATOM 1370 N N . PHE A 1 169 ? 10.598 11.681 -22.408 1.00 42.97 169 PHE A N 1
ATOM 1371 C CA . PHE A 1 169 ? 9.470 12.184 -23.188 1.00 42.97 169 PHE A CA 1
ATOM 1372 C C . PHE A 1 169 ? 8.373 12.665 -22.245 1.00 42.97 169 PHE A C 1
ATOM 1374 O O . PHE A 1 169 ? 7.409 11.943 -22.001 1.00 42.97 169 PHE A O 1
ATOM 1381 N N . LEU A 1 170 ? 8.561 13.884 -21.737 1.00 37.56 170 LEU A N 1
ATOM 1382 C CA . LEU A 1 170 ? 7.521 14.878 -21.469 1.00 37.56 170 LEU A CA 1
ATOM 1383 C C . LEU A 1 170 ? 8.099 16.250 -21.826 1.00 37.56 170 LEU A C 1
ATOM 1385 O O . LEU A 1 170 ? 9.240 16.520 -21.388 1.00 37.56 170 LEU A O 1
#

Organism: NCBI:txid392033

Secondary structure (DSSP, 8-state):
----SS--HHHHHHHHHHHTTT---B-SS-EEEGGGT--------GGGGSGGGSHHHHHHHHT--GGGS-GGG--TT---HHHHHHHHHHHHHHHHHHHHHHHHHHHHHHHTSEEE-SBPPPHHHHHHHHHHHHHHHHHHHHHHHHHHHHHHHHHHHH-GGGGGGS----